Protein AF-A0A098LAW6-F1 (afdb_monomer_lite)

Secondary structure (DSSP, 8-state):
--HHHHHHH-TT--HHHHHHHHHHHHHHHH-SGGGHHHHTS-HHHHHHHHTSS--SS-PPPPP-PPP-S-HHHHHHHHHHHHT-

Foldseek 3Di:
DDVVVVCVVPVPDDPVVLVVVVVLLVDLCVADPVNPPSSPDPNVSSVVVLQDPDDPRDHDDHDDDDDDPDPVVVVVVCCVVPPD

Sequence (84 aa):
MNQERLKAFCKDIDIPELEKRLRAFERICEGGKQAGPIGGLPLSGRFRWLTANRSTIVQTSAVHPGLCNDASETLRRLMAELVL

Radius of gyration: 17.81 Å; chains: 1; bounding box: 34×22×50 Å

Organism: NCBI:txid153721

pLDDT: mean 93.52, std 3.72, range [79.19, 97.38]

InterPro domains:
  IPR021398 Protein of unknown function DUF3037 [PF11236] (2-83)

Structure (mmCIF, N/CA/C/O backbone):
data_AF-A0A098LAW6-F1
#
_entry.id   AF-A0A098LAW6-F1
#
loop_
_atom_site.group_PDB
_atom_site.id
_atom_site.type_symbol
_atom_site.label_atom_id
_atom_site.label_alt_id
_atom_site.label_comp_id
_atom_site.label_asym_id
_atom_site.label_entity_id
_atom_site.label_seq_id
_atom_site.pdbx_PDB_ins_code
_atom_site.Cartn_x
_atom_site.Cartn_y
_atom_site.Cartn_z
_atom_site.occupancy
_atom_site.B_iso_or_equiv
_atom_site.auth_seq_id
_atom_site.auth_comp_id
_atom_site.auth_asym_id
_atom_site.auth_atom_id
_atom_site.pdbx_PDB_model_num
ATOM 1 N N . MET A 1 1 ? -5.926 10.752 9.477 1.00 85.25 1 MET A N 1
ATOM 2 C CA . MET A 1 1 ? -7.041 9.831 9.795 1.00 85.25 1 MET A CA 1
ATOM 3 C C . MET A 1 1 ? -8.046 10.569 10.667 1.00 85.25 1 MET A C 1
ATOM 5 O O . MET A 1 1 ? -7.617 11.226 11.604 1.00 85.25 1 MET A O 1
ATOM 9 N N . ASN A 1 2 ? -9.347 10.510 10.367 1.00 94.19 2 ASN A N 1
ATOM 10 C CA . ASN A 1 2 ? -10.372 11.149 11.202 1.00 94.19 2 ASN A CA 1
ATOM 11 C C . ASN A 1 2 ? -10.906 10.135 12.229 1.00 94.19 2 ASN A C 1
ATOM 13 O O . ASN A 1 2 ? -11.682 9.250 11.875 1.00 94.19 2 ASN A O 1
ATOM 17 N N . GLN A 1 3 ? -10.458 10.244 13.481 1.00 94.69 3 GLN A N 1
ATOM 18 C CA . GLN A 1 3 ? -10.802 9.283 14.534 1.00 94.69 3 GLN A CA 1
ATOM 19 C C . GLN A 1 3 ? -12.262 9.386 14.990 1.00 94.69 3 GLN A C 1
ATOM 21 O O . GLN A 1 3 ? -12.860 8.366 15.313 1.00 94.69 3 GLN A O 1
ATOM 26 N N . GLU A 1 4 ? -12.849 10.584 14.993 1.00 95.19 4 GLU A N 1
ATOM 27 C CA . GLU A 1 4 ? -14.251 10.789 15.383 1.00 95.19 4 GLU A CA 1
ATOM 28 C C . GLU A 1 4 ? -15.198 10.059 14.431 1.00 95.19 4 GLU A C 1
ATOM 30 O O . GLU A 1 4 ? -16.077 9.323 14.872 1.00 95.19 4 GLU A O 1
ATOM 35 N N . ARG A 1 5 ? -14.958 10.172 13.118 1.00 96.19 5 ARG A N 1
ATOM 36 C CA . ARG A 1 5 ? -15.732 9.448 12.100 1.00 96.19 5 ARG A CA 1
ATOM 37 C C . ARG A 1 5 ? -15.601 7.932 12.235 1.00 96.19 5 ARG A C 1
ATOM 39 O O . ARG A 1 5 ? -16.583 7.227 12.035 1.00 96.19 5 ARG A O 1
ATOM 46 N N . LEU A 1 6 ? -14.413 7.431 12.576 1.00 94.75 6 LEU A N 1
ATOM 47 C CA . LEU A 1 6 ? -14.198 5.998 12.799 1.00 94.75 6 LEU A CA 1
ATOM 48 C C . LEU A 1 6 ? -14.930 5.506 14.052 1.00 94.75 6 LEU A C 1
ATOM 50 O O . LEU A 1 6 ? -15.634 4.503 13.985 1.00 94.75 6 LEU A O 1
ATOM 54 N N . LYS A 1 7 ? -14.828 6.246 15.162 1.00 95.44 7 LYS A N 1
ATOM 55 C CA . LYS A 1 7 ? -15.521 5.932 16.421 1.00 95.44 7 LYS A CA 1
ATOM 56 C C . LYS A 1 7 ? -17.043 6.031 16.303 1.00 95.44 7 LYS A C 1
ATOM 58 O O . LYS A 1 7 ? -17.743 5.302 16.997 1.00 95.44 7 LYS A O 1
ATOM 63 N N . ALA A 1 8 ? -17.552 6.893 15.422 1.00 96.62 8 ALA A N 1
ATOM 64 C CA . ALA A 1 8 ? -18.978 6.970 15.114 1.00 96.62 8 ALA A CA 1
ATOM 65 C C . ALA A 1 8 ? -19.495 5.717 14.381 1.00 96.62 8 ALA A C 1
ATOM 67 O O . ALA A 1 8 ? -20.649 5.345 14.565 1.00 96.62 8 ALA A O 1
ATOM 68 N N . PHE A 1 9 ? -18.655 5.061 13.571 1.00 93.94 9 PHE A N 1
ATOM 69 C CA . PHE A 1 9 ? -18.994 3.804 12.897 1.00 93.94 9 PHE A CA 1
ATOM 70 C C . PHE A 1 9 ? -18.806 2.581 13.807 1.00 93.94 9 PHE A C 1
ATOM 72 O O . PHE A 1 9 ? -19.669 1.710 13.862 1.00 93.94 9 PHE A O 1
ATOM 79 N N . CYS A 1 10 ? -17.686 2.515 14.531 1.00 94.50 10 CYS A N 1
ATOM 80 C CA . CYS A 1 10 ? -17.377 1.443 15.471 1.00 94.50 10 CYS A CA 1
ATOM 81 C C . CYS A 1 10 ? -16.664 2.026 16.695 1.00 94.50 10 CYS A C 1
ATOM 83 O O . CYS A 1 10 ? -15.514 2.457 16.608 1.00 94.50 10 CYS A O 1
ATOM 85 N N . LYS A 1 11 ? -17.348 2.039 17.844 1.00 94.81 11 LYS A N 1
ATOM 86 C CA . LYS A 1 11 ? -16.836 2.645 19.083 1.00 94.81 11 LYS A CA 1
ATOM 87 C C . LYS A 1 11 ? -15.590 1.934 19.618 1.00 94.81 11 LYS A C 1
ATOM 89 O O . LYS A 1 11 ? -14.697 2.597 20.141 1.00 94.81 11 LYS A O 1
ATOM 94 N N . ASP A 1 12 ? -15.528 0.620 19.433 1.00 95.75 12 ASP A N 1
ATOM 95 C CA . ASP A 1 12 ? -14.475 -0.249 19.968 1.00 95.75 12 ASP A CA 1
ATOM 96 C C . ASP A 1 12 ? -13.320 -0.459 18.973 1.00 95.75 12 ASP A C 1
ATOM 98 O O . ASP A 1 12 ? -12.498 -1.359 19.139 1.00 95.75 12 ASP A O 1
ATOM 102 N N . ILE A 1 13 ? -13.247 0.356 17.913 1.00 94.50 13 ILE A N 1
ATOM 103 C CA . ILE A 1 13 ? -12.161 0.278 16.937 1.00 94.50 13 ILE A CA 1
ATOM 104 C C . ILE A 1 13 ? -10.805 0.584 17.593 1.00 94.50 13 ILE A C 1
ATOM 106 O O . ILE A 1 13 ? -10.605 1.632 18.213 1.00 94.50 13 ILE A O 1
ATOM 110 N N . ASP A 1 14 ? -9.840 -0.316 17.406 1.00 95.75 14 ASP A N 1
ATOM 111 C CA . ASP A 1 14 ? -8.462 -0.127 17.862 1.00 95.75 14 ASP A CA 1
ATOM 112 C C . ASP A 1 14 ? -7.722 0.837 16.920 1.00 95.75 14 ASP A C 1
ATOM 114 O O . ASP A 1 14 ? -7.168 0.461 15.881 1.00 95.75 14 ASP A O 1
ATOM 118 N N . ILE A 1 15 ? -7.763 2.122 17.276 1.00 95.44 15 ILE A N 1
ATOM 119 C CA . ILE A 1 15 ? -7.089 3.201 16.547 1.00 95.44 15 ILE A CA 1
ATOM 120 C C . ILE A 1 15 ? -5.566 2.971 16.473 1.00 95.44 15 ILE A C 1
ATOM 122 O O . ILE A 1 15 ? -5.039 3.032 15.359 1.00 95.44 15 ILE A O 1
ATOM 126 N N . PRO A 1 16 ? -4.842 2.685 17.578 1.00 96.00 16 PRO A N 1
ATOM 127 C CA . PRO A 1 16 ? -3.412 2.374 17.512 1.00 96.00 16 PRO A CA 1
ATOM 128 C C . PRO A 1 16 ? -3.056 1.245 16.539 1.00 96.00 16 PRO A C 1
ATOM 130 O O . PRO A 1 16 ? -2.075 1.351 15.798 1.00 96.00 16 PRO A O 1
ATOM 133 N N . GLU A 1 17 ? -3.830 0.161 16.517 1.00 95.44 17 GLU A N 1
ATOM 134 C CA . GLU A 1 17 ? -3.594 -0.955 15.598 1.00 95.44 17 GLU A CA 1
ATOM 135 C C . GLU A 1 17 ? -3.860 -0.564 14.137 1.00 95.44 17 GLU A C 1
ATOM 137 O O . GLU A 1 17 ? -3.080 -0.909 13.242 1.00 95.44 17 GLU A O 1
ATOM 142 N N . LEU A 1 18 ? -4.914 0.214 13.878 1.00 95.31 18 LEU A N 1
ATOM 143 C CA . LEU A 1 18 ? -5.194 0.741 12.543 1.00 95.31 18 LEU A CA 1
ATOM 144 C C . LEU A 1 18 ? -4.064 1.658 12.048 1.00 95.31 18 LEU A C 1
ATOM 146 O O . LEU A 1 18 ? -3.619 1.520 10.907 1.00 95.31 18 LEU A O 1
ATOM 150 N N . GLU A 1 19 ? -3.543 2.546 12.898 1.00 95.69 19 GLU A N 1
ATOM 151 C CA . GLU A 1 19 ? -2.405 3.407 12.551 1.00 95.69 19 GLU A CA 1
ATOM 152 C C . GLU A 1 19 ? -1.158 2.589 12.216 1.00 95.69 19 GLU A C 1
ATOM 154 O O . GLU A 1 19 ? -0.510 2.848 11.200 1.00 95.69 19 GLU A O 1
ATOM 159 N N . LYS A 1 20 ? -0.841 1.553 13.004 1.00 95.06 20 LYS A N 1
ATOM 160 C CA . LYS A 1 20 ? 0.290 0.653 12.714 1.00 95.06 20 LYS A CA 1
ATOM 161 C C . LYS A 1 20 ? 0.155 -0.011 11.345 1.00 95.06 20 LYS A C 1
ATOM 163 O O . LYS A 1 20 ? 1.150 -0.123 10.622 1.00 95.06 20 LYS A O 1
ATOM 168 N N . ARG A 1 21 ? -1.060 -0.428 10.972 1.00 93.94 21 ARG A N 1
ATOM 169 C CA . ARG A 1 21 ? -1.352 -1.014 9.654 1.00 93.94 21 ARG A CA 1
ATOM 170 C C . ARG A 1 21 ? -1.161 0.001 8.537 1.00 93.94 21 ARG A C 1
ATOM 172 O O . ARG A 1 21 ? -0.495 -0.322 7.559 1.00 93.94 21 ARG A O 1
ATOM 179 N N . LEU A 1 22 ? -1.654 1.227 8.697 1.00 94.31 22 LEU A N 1
ATOM 180 C CA . LEU A 1 22 ? -1.448 2.300 7.717 1.00 94.31 22 LEU A CA 1
ATOM 181 C C . LEU A 1 22 ? 0.043 2.644 7.551 1.00 94.31 22 LEU A C 1
ATOM 183 O O . LEU A 1 22 ? 0.535 2.714 6.427 1.00 94.31 22 LEU A O 1
ATOM 187 N N . ARG A 1 23 ? 0.807 2.729 8.647 1.00 95.31 23 ARG A N 1
ATOM 188 C CA . ARG A 1 23 ? 2.269 2.930 8.596 1.00 95.31 23 ARG A CA 1
ATOM 189 C C . ARG A 1 23 ? 3.010 1.782 7.908 1.00 95.31 23 ARG A C 1
ATOM 191 O O . ARG A 1 23 ? 4.089 1.987 7.359 1.00 95.31 23 ARG A O 1
ATOM 198 N N . ALA A 1 24 ? 2.474 0.560 7.919 1.00 93.94 24 ALA A N 1
ATOM 199 C CA . ALA A 1 24 ? 3.060 -0.537 7.150 1.00 93.94 24 ALA A CA 1
ATOM 200 C C . ALA A 1 24 ? 2.973 -0.286 5.635 1.00 93.94 24 ALA A C 1
ATOM 202 O O . ALA A 1 24 ? 3.935 -0.589 4.934 1.00 93.94 24 ALA A O 1
ATOM 203 N N . PHE A 1 25 ? 1.882 0.313 5.142 1.00 94.56 25 PHE A N 1
ATOM 204 C CA . PHE A 1 25 ? 1.763 0.703 3.733 1.00 94.56 25 PHE A CA 1
ATOM 205 C C . PHE A 1 25 ? 2.801 1.766 3.365 1.00 94.56 25 PHE A C 1
ATOM 207 O O . PHE A 1 25 ? 3.498 1.596 2.370 1.00 94.56 25 PHE A O 1
ATOM 214 N N . GLU A 1 26 ? 2.974 2.800 4.195 1.00 95.19 26 GLU A N 1
ATOM 215 C CA . GLU A 1 26 ? 4.001 3.835 3.988 1.00 95.19 26 GLU A CA 1
ATOM 216 C C . GLU A 1 26 ? 5.407 3.233 3.896 1.00 95.19 26 GLU A C 1
ATOM 218 O O . GLU A 1 26 ? 6.118 3.456 2.917 1.00 95.19 26 GLU A O 1
ATOM 223 N N . ARG A 1 27 ? 5.771 2.369 4.853 1.00 96.69 27 ARG A N 1
ATOM 224 C CA . ARG A 1 27 ? 7.068 1.678 4.833 1.00 96.69 27 ARG A CA 1
ATOM 225 C C . ARG A 1 27 ? 7.243 0.826 3.579 1.00 96.69 27 ARG A C 1
ATOM 227 O O . ARG A 1 27 ? 8.328 0.792 3.014 1.00 96.69 27 ARG A O 1
ATOM 234 N N . ILE A 1 28 ? 6.202 0.130 3.119 1.00 96.25 28 ILE A N 1
ATOM 235 C CA . ILE A 1 28 ? 6.272 -0.668 1.884 1.00 96.25 28 ILE A CA 1
ATOM 236 C C . ILE A 1 28 ? 6.454 0.229 0.651 1.00 96.25 28 ILE A C 1
ATOM 238 O O . ILE A 1 28 ? 7.174 -0.160 -0.271 1.00 96.25 28 ILE A O 1
ATOM 242 N N . CYS A 1 29 ? 5.862 1.425 0.628 1.00 94.69 29 CYS A N 1
ATOM 243 C CA . CYS A 1 29 ? 6.111 2.408 -0.426 1.00 94.69 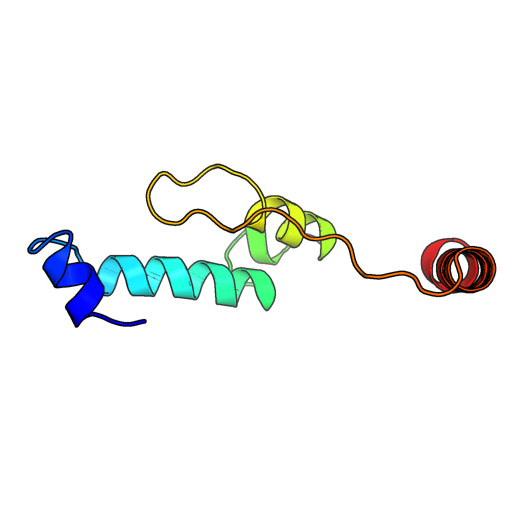29 CYS A CA 1
ATOM 244 C C . CYS A 1 29 ? 7.583 2.847 -0.441 1.00 94.69 29 CYS A C 1
ATOM 246 O O . CYS A 1 29 ? 8.219 2.773 -1.495 1.00 94.69 29 CYS A O 1
ATOM 248 N N . GLU A 1 30 ? 8.139 3.215 0.717 1.00 96.25 30 GLU A N 1
ATOM 249 C CA . GLU A 1 30 ? 9.555 3.590 0.881 1.00 96.25 30 GLU A CA 1
ATOM 250 C C . GLU A 1 30 ? 10.497 2.435 0.501 1.00 96.25 30 GLU A C 1
ATOM 252 O O . GLU A 1 30 ? 11.461 2.600 -0.251 1.00 96.25 30 GLU A O 1
ATOM 257 N N . GLY A 1 31 ? 10.166 1.224 0.946 1.00 96.19 31 GLY A N 1
ATOM 258 C CA . GLY A 1 31 ? 10.976 0.030 0.768 1.00 96.19 31 GLY A CA 1
ATOM 259 C C . GLY A 1 31 ? 12.064 -0.152 1.820 1.00 96.19 31 GLY A C 1
ATOM 260 O O . GLY A 1 31 ? 12.097 0.493 2.864 1.00 96.19 31 GLY A O 1
ATOM 261 N N . GLY A 1 32 ? 12.981 -1.078 1.538 1.00 95.94 32 GLY A N 1
ATOM 262 C CA . GLY A 1 32 ? 14.116 -1.357 2.412 1.00 95.94 32 GLY A CA 1
ATOM 263 C C . GLY A 1 32 ? 13.762 -2.213 3.631 1.00 95.94 32 GLY A C 1
ATOM 264 O O . GLY A 1 32 ? 12.661 -2.744 3.768 1.00 95.94 32 GLY A O 1
ATOM 265 N N . LYS A 1 33 ? 14.737 -2.380 4.531 1.00 95.25 33 LYS A N 1
ATOM 266 C CA . LYS A 1 33 ? 14.669 -3.368 5.625 1.00 95.25 33 LYS A CA 1
ATOM 267 C C . LYS A 1 33 ? 13.509 -3.129 6.601 1.00 95.25 33 LYS A C 1
ATOM 269 O O . LYS A 1 33 ? 12.982 -4.086 7.15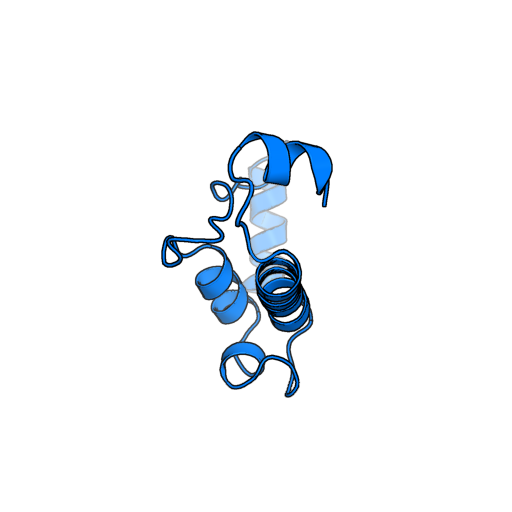8 1.00 95.25 33 LYS A O 1
ATOM 274 N N . GLN A 1 34 ? 13.091 -1.874 6.782 1.00 93.50 34 GLN A N 1
ATOM 275 C CA . GLN A 1 34 ? 12.019 -1.499 7.716 1.00 93.50 34 GLN A CA 1
ATOM 276 C C . GLN A 1 34 ? 10.627 -1.975 7.269 1.00 93.50 34 GLN A C 1
ATOM 278 O O . GLN A 1 34 ? 9.721 -2.086 8.092 1.00 93.50 34 GLN A O 1
ATOM 283 N N . ALA A 1 35 ? 10.453 -2.309 5.988 1.00 95.00 35 ALA A N 1
ATOM 284 C CA . ALA A 1 35 ? 9.220 -2.883 5.450 1.00 95.00 35 ALA A CA 1
ATOM 285 C C . ALA A 1 35 ? 9.212 -4.424 5.449 1.00 95.00 35 ALA A C 1
ATOM 287 O O . ALA A 1 35 ? 8.362 -5.052 4.810 1.00 95.00 35 ALA A O 1
ATOM 288 N N . GLY A 1 36 ? 10.165 -5.047 6.150 1.00 94.75 36 GLY A N 1
ATOM 289 C CA . GLY A 1 36 ? 10.315 -6.497 6.199 1.00 94.75 36 GLY A CA 1
ATOM 290 C C . GLY A 1 36 ? 10.632 -7.101 4.823 1.00 94.75 36 GLY A C 1
ATOM 291 O O . GLY A 1 36 ? 11.163 -6.410 3.950 1.00 94.75 36 GLY A O 1
ATOM 292 N N . PRO A 1 37 ? 10.288 -8.381 4.588 1.00 95.94 37 PRO A N 1
ATOM 293 C CA . PRO A 1 37 ? 10.594 -9.069 3.330 1.00 95.94 37 PRO A CA 1
ATOM 294 C C . PRO A 1 37 ? 10.030 -8.371 2.084 1.00 95.94 37 PRO A C 1
ATOM 296 O O . PRO A 1 37 ? 10.634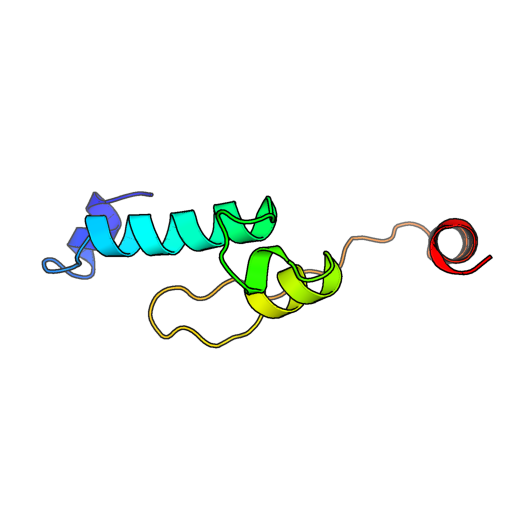 -8.410 1.017 1.00 95.94 37 PRO A O 1
ATOM 299 N N . ILE A 1 38 ? 8.889 -7.690 2.225 1.00 96.19 38 ILE A N 1
ATOM 300 C CA . ILE A 1 38 ? 8.215 -6.980 1.130 1.00 96.19 38 ILE A CA 1
ATOM 301 C C . ILE A 1 38 ? 9.049 -5.779 0.675 1.00 96.19 38 ILE A C 1
ATOM 303 O O . ILE A 1 38 ? 9.117 -5.490 -0.516 1.00 96.19 38 ILE A O 1
ATOM 307 N N . GLY A 1 39 ? 9.730 -5.104 1.605 1.00 96.94 39 GLY A N 1
ATOM 308 C CA . GLY A 1 39 ? 10.590 -3.961 1.305 1.00 96.94 39 GLY A CA 1
ATOM 309 C C . GLY A 1 39 ? 11.769 -4.275 0.389 1.00 96.94 39 GLY A C 1
ATOM 310 O O . GLY A 1 39 ? 12.257 -3.372 -0.290 1.00 96.94 39 GLY A O 1
ATOM 311 N N . GLY A 1 40 ? 12.199 -5.541 0.357 1.00 96.56 40 GLY A N 1
ATOM 312 C CA . GLY A 1 40 ? 13.255 -6.041 -0.524 1.00 96.56 40 GLY 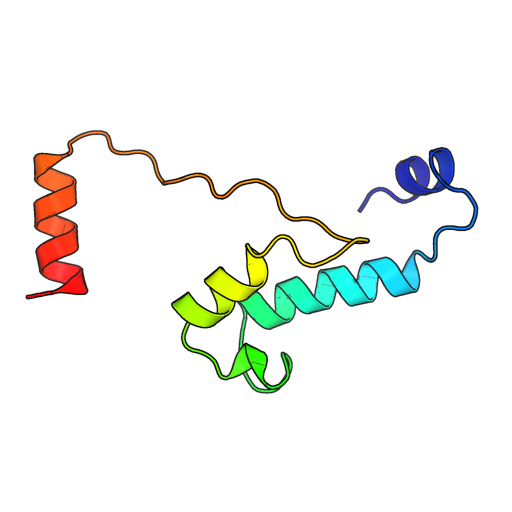A CA 1
ATOM 313 C C . GLY A 1 40 ? 12.788 -6.405 -1.936 1.00 96.56 40 GLY A C 1
ATOM 314 O O . GLY A 1 40 ? 13.620 -6.738 -2.775 1.00 96.56 40 GLY A O 1
ATOM 315 N N . LEU A 1 41 ? 11.482 -6.353 -2.222 1.00 97.38 41 LEU A N 1
ATOM 316 C CA . LEU A 1 41 ? 10.974 -6.586 -3.572 1.00 97.38 41 LEU A CA 1
ATOM 317 C C . LEU A 1 41 ? 11.284 -5.387 -4.489 1.00 97.38 41 LEU A C 1
ATOM 319 O O . LEU A 1 41 ? 11.321 -4.244 -4.014 1.00 97.38 41 LEU A O 1
ATOM 323 N N . PRO A 1 42 ? 11.413 -5.614 -5.812 1.00 96.00 42 PRO A N 1
ATOM 324 C CA . PRO A 1 42 ? 11.396 -4.538 -6.798 1.00 96.00 42 PRO A CA 1
ATOM 325 C C . PRO A 1 42 ? 10.141 -3.672 -6.655 1.00 96.00 42 PRO A C 1
ATOM 327 O O . PRO A 1 42 ? 9.104 -4.145 -6.180 1.00 96.00 42 PRO A O 1
ATOM 330 N N . LEU A 1 43 ? 10.206 -2.425 -7.131 1.00 94.81 43 LEU A N 1
ATOM 331 C CA . LEU A 1 43 ? 9.099 -1.465 -7.040 1.00 94.81 43 LEU A CA 1
ATOM 332 C C . LEU A 1 43 ? 7.765 -2.052 -7.537 1.00 94.81 43 LEU A C 1
ATOM 334 O O . LEU A 1 43 ? 6.749 -1.938 -6.855 1.00 94.81 43 LEU A O 1
ATOM 338 N N . SER A 1 44 ? 7.780 -2.754 -8.673 1.00 94.12 44 SER A N 1
ATOM 339 C CA . SER A 1 44 ? 6.602 -3.427 -9.239 1.00 94.12 44 SER A CA 1
ATOM 340 C C . SER A 1 44 ? 6.032 -4.520 -8.325 1.00 94.12 44 SER A C 1
ATOM 342 O O . SER A 1 44 ? 4.815 -4.661 -8.206 1.00 94.12 44 SER A O 1
ATOM 344 N N . GLY A 1 45 ? 6.894 -5.265 -7.628 1.00 96.56 45 GLY A N 1
ATOM 345 C CA . GLY A 1 45 ? 6.501 -6.283 -6.654 1.00 96.56 45 GLY A CA 1
ATOM 346 C C . GLY A 1 45 ? 5.856 -5.678 -5.409 1.00 96.56 45 GLY A C 1
ATOM 347 O O . GLY A 1 45 ? 4.829 -6.180 -4.948 1.00 96.56 45 GLY A O 1
ATOM 348 N N . ARG A 1 46 ? 6.403 -4.563 -4.905 1.00 96.62 46 ARG A N 1
ATOM 349 C CA . ARG A 1 46 ? 5.805 -3.810 -3.788 1.00 96.62 46 ARG A CA 1
ATOM 350 C C . ARG A 1 46 ? 4.462 -3.207 -4.180 1.00 96.62 46 ARG A C 1
ATOM 352 O O . ARG A 1 46 ? 3.492 -3.359 -3.446 1.00 96.62 46 ARG A O 1
ATOM 359 N N . PHE A 1 47 ? 4.377 -2.603 -5.364 1.00 94.81 47 PHE A N 1
ATOM 360 C CA . PHE A 1 47 ? 3.127 -2.055 -5.885 1.00 94.81 47 PHE A CA 1
ATOM 361 C C . PHE A 1 47 ? 2.045 -3.132 -6.020 1.00 94.81 47 PHE A C 1
ATOM 363 O O . PHE A 1 47 ? 0.941 -2.955 -5.516 1.00 94.81 47 PHE A O 1
ATOM 370 N N . ARG A 1 48 ? 2.373 -4.293 -6.604 1.00 93.94 48 ARG A N 1
ATOM 371 C CA . ARG A 1 48 ? 1.431 -5.419 -6.714 1.00 93.94 48 ARG A CA 1
ATOM 372 C C . ARG A 1 48 ? 0.977 -5.946 -5.352 1.00 93.94 48 ARG A C 1
ATOM 374 O O . ARG A 1 48 ? -0.150 -6.409 -5.215 1.00 93.94 48 ARG A O 1
ATOM 381 N N . TRP A 1 49 ? 1.841 -5.886 -4.341 1.00 94.19 49 TRP A N 1
ATOM 382 C CA . TRP A 1 49 ? 1.473 -6.235 -2.972 1.00 94.19 49 TRP A CA 1
ATOM 383 C C . TRP A 1 49 ? 0.467 -5.235 -2.382 1.00 94.19 49 TRP A C 1
ATOM 385 O O . TRP A 1 49 ? -0.508 -5.665 -1.767 1.00 94.19 49 TRP A O 1
ATOM 395 N N . LEU A 1 50 ? 0.692 -3.929 -2.585 1.00 93.75 50 LEU A N 1
ATOM 396 C CA . LEU A 1 50 ? -0.141 -2.832 -2.062 1.00 93.75 50 LEU A CA 1
ATOM 397 C C . LEU A 1 50 ? -1.546 -2.804 -2.677 1.00 93.75 50 LEU A C 1
ATOM 399 O O . LEU A 1 50 ? -2.504 -2.407 -2.016 1.00 93.75 50 LEU A O 1
ATOM 403 N N . THR A 1 51 ? -1.671 -3.219 -3.936 1.00 92.81 51 THR A N 1
ATOM 404 C CA . THR A 1 51 ? -2.932 -3.193 -4.693 1.00 92.81 51 THR A CA 1
ATOM 405 C C . THR A 1 51 ? -3.719 -4.501 -4.612 1.00 92.81 51 THR A C 1
ATOM 407 O O . THR A 1 51 ? -4.807 -4.606 -5.173 1.00 92.81 51 THR A O 1
ATOM 410 N N . ALA A 1 52 ? -3.199 -5.513 -3.913 1.00 91.62 52 ALA A N 1
ATOM 411 C CA . ALA A 1 52 ? -3.904 -6.773 -3.727 1.00 91.62 52 ALA A CA 1
ATOM 412 C C . ALA A 1 52 ? -5.076 -6.620 -2.738 1.00 91.62 52 ALA A C 1
ATOM 414 O O . ALA A 1 52 ? -4.902 -6.142 -1.617 1.00 91.62 52 ALA A O 1
ATOM 415 N N . ASN A 1 53 ? -6.255 -7.132 -3.103 1.00 87.38 53 ASN A N 1
ATOM 416 C CA . ASN A 1 53 ? -7.445 -7.173 -2.242 1.00 87.38 53 ASN A CA 1
ATOM 417 C C . ASN A 1 53 ? -7.346 -8.295 -1.197 1.00 87.38 53 ASN A C 1
ATOM 419 O O . ASN A 1 53 ? -8.005 -9.325 -1.293 1.00 87.38 53 ASN A O 1
ATOM 423 N N . ARG A 1 54 ? -6.466 -8.111 -0.215 1.00 82.69 54 ARG A N 1
ATOM 424 C CA . ARG A 1 54 ? -6.033 -9.167 0.722 1.00 82.69 54 ARG A CA 1
ATOM 425 C C . ARG A 1 54 ? -6.326 -8.887 2.191 1.00 82.69 54 ARG A C 1
ATOM 427 O O . ARG A 1 54 ? -6.210 -9.785 3.017 1.00 82.69 54 ARG A O 1
ATOM 434 N N . SER A 1 55 ? -6.614 -7.635 2.538 1.00 87.00 55 SER A N 1
ATOM 435 C CA . SER A 1 55 ? -6.916 -7.240 3.911 1.00 87.00 55 SER A CA 1
ATOM 436 C C . SER A 1 55 ? -8.417 -7.075 4.078 1.00 87.00 55 SER A C 1
ATOM 438 O O . SER A 1 55 ? -9.063 -6.428 3.262 1.00 87.00 55 SER A O 1
ATOM 440 N N . THR A 1 56 ? -8.949 -7.614 5.169 1.00 89.25 56 THR A N 1
ATOM 441 C CA . THR A 1 56 ? -10.323 -7.371 5.624 1.00 89.25 56 THR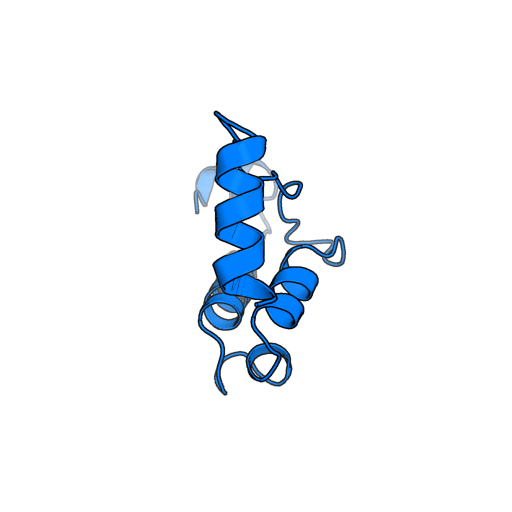 A CA 1
ATOM 442 C C . THR A 1 56 ? -10.441 -6.119 6.501 1.00 89.25 56 THR A C 1
ATOM 444 O O . THR A 1 56 ? -11.534 -5.793 6.945 1.00 89.25 56 THR A O 1
ATOM 447 N N . ILE A 1 57 ? -9.322 -5.428 6.767 1.00 90.06 57 ILE A N 1
ATOM 448 C CA . ILE A 1 57 ? -9.259 -4.247 7.644 1.00 90.06 57 ILE A CA 1
ATOM 449 C C . ILE A 1 57 ? -8.967 -2.984 6.828 1.00 90.06 57 ILE A C 1
ATOM 451 O O . ILE A 1 57 ? -9.689 -2.000 6.942 1.00 90.06 57 ILE A O 1
ATOM 455 N N . VAL A 1 58 ? -7.911 -2.998 6.005 1.00 90.94 58 VAL A N 1
ATOM 456 C CA . VAL A 1 58 ? -7.507 -1.849 5.177 1.00 90.94 58 VAL A CA 1
ATOM 457 C C . VAL A 1 58 ? -7.497 -2.262 3.714 1.00 90.94 58 VAL A C 1
ATOM 459 O O . VAL A 1 58 ? -6.564 -2.923 3.261 1.00 90.94 58 VAL A O 1
ATOM 462 N N . GLN A 1 59 ? -8.521 -1.858 2.970 1.00 90.31 59 GLN A N 1
ATOM 463 C CA . GLN A 1 59 ? -8.577 -2.050 1.523 1.00 90.31 59 GLN A CA 1
ATOM 464 C C . GLN A 1 59 ? -8.149 -0.773 0.803 1.00 90.31 59 GLN A C 1
ATOM 466 O O . GLN A 1 59 ? -8.603 0.323 1.135 1.00 90.31 59 GLN A O 1
ATOM 471 N N . THR A 1 60 ? -7.259 -0.917 -0.175 1.00 90.44 60 THR A N 1
ATOM 472 C CA . THR A 1 60 ? -6.898 0.165 -1.089 1.00 90.44 60 THR A CA 1
ATOM 473 C C . THR A 1 60 ? -7.997 0.365 -2.128 1.00 90.44 60 THR A C 1
ATOM 475 O O . THR A 1 60 ? -8.805 -0.527 -2.391 1.00 90.44 60 THR A O 1
ATOM 478 N N . SER A 1 61 ? -8.057 1.564 -2.706 1.00 89.12 61 SER A N 1
ATOM 479 C CA . SER A 1 61 ? -8.933 1.824 -3.845 1.00 89.12 61 SER A CA 1
ATOM 480 C C . SER A 1 61 ? -8.492 1.016 -5.066 1.00 89.12 61 SER A C 1
ATOM 482 O O . SER A 1 61 ? -7.369 0.508 -5.126 1.00 89.12 61 SER A O 1
ATOM 484 N N . ALA A 1 62 ? -9.359 0.957 -6.080 1.00 89.62 62 ALA A N 1
ATOM 485 C CA . ALA A 1 62 ? -8.980 0.427 -7.381 1.00 89.62 62 ALA A CA 1
ATOM 486 C C . ALA A 1 62 ? -7.720 1.130 -7.915 1.00 89.62 62 ALA A C 1
ATOM 488 O O . ALA A 1 62 ? -7.477 2.312 -7.653 1.00 89.62 62 ALA A O 1
ATOM 489 N N . VAL A 1 63 ? -6.919 0.390 -8.682 1.00 90.94 63 VAL A N 1
ATOM 490 C CA . VAL A 1 63 ? -5.787 0.977 -9.396 1.00 90.94 63 VAL A CA 1
ATOM 491 C C . VAL A 1 63 ? -6.339 1.854 -10.507 1.00 90.94 63 VAL A C 1
ATOM 493 O O . VAL A 1 63 ? -7.022 1.368 -11.406 1.00 90.94 63 VAL A O 1
ATOM 496 N N . HIS A 1 64 ? -6.026 3.142 -10.446 1.00 86.31 64 HIS A N 1
ATOM 497 C CA . HIS A 1 64 ? -6.373 4.083 -11.496 1.00 86.31 64 HIS A CA 1
ATOM 498 C C . HIS A 1 64 ? -5.191 4.189 -12.466 1.00 86.31 64 HIS A C 1
ATOM 500 O O . HIS A 1 64 ? -4.122 4.651 -12.055 1.00 86.31 64 HIS A O 1
ATOM 506 N N . PRO A 1 65 ? -5.330 3.733 -13.726 1.00 79.19 65 PRO A N 1
ATOM 507 C CA . PRO A 1 65 ? -4.301 3.960 -14.729 1.00 79.19 65 PRO A CA 1
ATOM 508 C C . PRO A 1 65 ? -4.151 5.465 -14.983 1.00 79.19 65 PRO A C 1
ATOM 510 O O . PRO A 1 65 ? -5.112 6.228 -14.865 1.00 79.19 65 PRO A O 1
ATOM 513 N N . GLY A 1 66 ? -2.926 5.890 -15.299 1.00 80.94 66 GLY A N 1
ATOM 514 C CA . GLY A 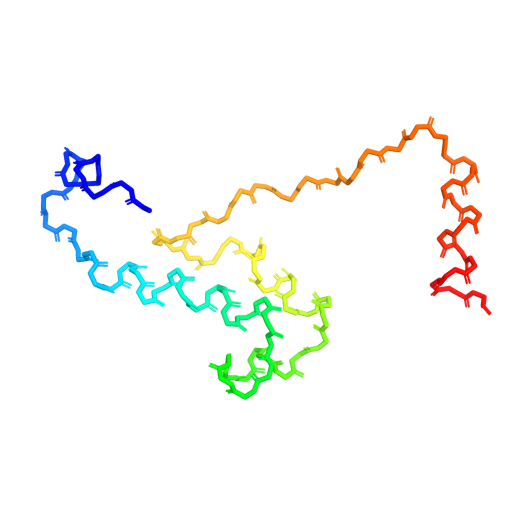1 66 ? -2.632 7.287 -15.610 1.00 80.94 66 GLY A CA 1
ATOM 515 C C . GLY A 1 66 ? -3.421 7.793 -16.822 1.00 80.94 66 GLY A C 1
ATOM 516 O O . GLY A 1 66 ? -3.872 7.015 -17.661 1.00 80.94 66 GLY A O 1
ATOM 517 N N . LEU A 1 67 ? -3.573 9.113 -16.916 1.00 86.75 67 LEU A N 1
ATOM 518 C CA . LEU A 1 67 ? -4.186 9.764 -18.073 1.00 86.75 67 LEU A CA 1
ATOM 519 C C . LEU A 1 67 ? -3.184 9.833 -19.235 1.00 86.75 67 LEU A C 1
ATOM 521 O O . LEU A 1 67 ? -1.987 10.031 -19.023 1.00 86.75 67 LEU A O 1
ATOM 525 N N . CYS A 1 68 ? -3.681 9.694 -20.463 1.00 90.50 68 CYS A N 1
ATOM 526 C CA . CYS A 1 68 ? -2.890 9.786 -21.686 1.00 90.50 68 CYS A CA 1
ATOM 527 C C . CYS A 1 68 ? -3.564 10.773 -22.645 1.00 90.50 68 CYS A C 1
ATOM 529 O O . CYS A 1 68 ? -4.698 10.545 -23.059 1.00 90.50 68 CYS A O 1
ATOM 531 N N . ASN A 1 69 ? -2.870 11.867 -22.969 1.00 93.50 69 ASN A N 1
ATOM 532 C CA . ASN A 1 69 ? -3.383 12.889 -23.886 1.00 93.50 69 ASN A CA 1
ATOM 533 C C . ASN A 1 69 ? -3.098 12.528 -25.352 1.00 93.50 69 ASN A C 1
ATOM 535 O O . ASN A 1 69 ? -3.983 12.648 -26.191 1.00 93.50 69 ASN A O 1
ATOM 539 N N . ASP A 1 70 ? -1.884 12.048 -25.646 1.00 96.75 70 ASP A N 1
ATOM 540 C CA . ASP A 1 70 ? -1.482 11.535 -26.960 1.00 96.75 70 ASP A CA 1
ATOM 541 C C . ASP A 1 70 ? -0.876 10.133 -26.803 1.00 96.75 70 ASP A C 1
ATOM 543 O O . ASP A 1 70 ? 0.185 9.946 -26.190 1.00 96.75 70 ASP A O 1
ATOM 547 N N . ALA A 1 71 ? -1.563 9.134 -27.357 1.00 94.75 71 ALA A N 1
ATOM 548 C CA . ALA A 1 71 ? -1.157 7.735 -27.270 1.00 94.75 71 ALA A CA 1
ATOM 549 C C . ALA A 1 71 ? 0.145 7.443 -28.030 1.00 94.75 71 ALA A C 1
ATOM 551 O O . ALA A 1 71 ? 0.960 6.646 -27.565 1.00 94.75 71 ALA A O 1
ATOM 552 N N . SER A 1 72 ? 0.368 8.099 -29.171 1.00 97.25 72 SER A N 1
ATOM 553 C CA . SER A 1 72 ? 1.537 7.860 -30.023 1.00 97.25 72 SER A CA 1
ATOM 554 C C . SER A 1 72 ? 2.803 8.444 -29.409 1.00 97.25 72 SER A C 1
ATOM 556 O O . SER A 1 72 ? 3.866 7.824 -29.450 1.00 97.25 72 SER A O 1
ATOM 558 N N . GLU A 1 73 ? 2.711 9.640 -28.828 1.00 96.75 73 GLU A N 1
ATOM 559 C CA . GLU A 1 73 ? 3.811 10.237 -28.071 1.00 96.75 73 GLU A CA 1
ATOM 560 C C . GLU A 1 73 ? 4.128 9.417 -26.816 1.00 96.75 73 GLU A C 1
ATOM 562 O O . GLU A 1 73 ? 5.284 9.048 -26.593 1.00 96.75 73 GLU A O 1
ATOM 567 N N . THR A 1 74 ? 3.097 9.061 -26.042 1.00 95.00 74 THR A N 1
ATOM 568 C CA . THR A 1 74 ? 3.262 8.297 -24.799 1.00 95.00 74 THR A CA 1
ATOM 569 C C . THR A 1 74 ? 3.907 6.938 -25.064 1.00 95.00 74 THR A C 1
ATOM 571 O O . THR A 1 74 ? 4.832 6.554 -24.351 1.00 95.00 74 THR A O 1
ATOM 574 N N . LEU A 1 75 ? 3.479 6.226 -26.113 1.00 94.88 75 LEU A N 1
ATOM 575 C CA . LEU A 1 75 ? 4.055 4.935 -26.481 1.00 94.88 75 LEU A CA 1
ATOM 576 C C . LEU A 1 75 ? 5.535 5.053 -26.863 1.00 94.88 75 LEU A C 1
ATOM 578 O O . LEU A 1 75 ? 6.347 4.266 -26.380 1.00 94.88 75 LEU A O 1
ATOM 582 N N . ARG A 1 76 ? 5.899 6.041 -27.696 1.00 96.81 76 ARG A N 1
ATOM 583 C CA . ARG A 1 76 ? 7.301 6.266 -28.087 1.00 96.81 76 ARG A CA 1
ATOM 584 C C . ARG A 1 76 ? 8.184 6.536 -26.871 1.00 96.81 76 ARG A C 1
ATOM 586 O O . ARG A 1 76 ? 9.253 5.940 -26.771 1.00 96.81 76 ARG A O 1
ATOM 593 N N . ARG A 1 77 ? 7.724 7.377 -25.937 1.00 95.31 77 ARG A N 1
ATOM 594 C CA . ARG A 1 77 ? 8.444 7.659 -24.686 1.00 95.31 77 ARG A CA 1
ATOM 595 C C . ARG A 1 77 ? 8.634 6.392 -23.851 1.00 95.31 77 ARG A C 1
ATOM 597 O O . ARG A 1 77 ? 9.754 6.082 -23.472 1.00 95.31 77 ARG A O 1
ATOM 604 N N . LEU A 1 78 ? 7.561 5.640 -23.603 1.00 94.00 78 LEU A N 1
ATOM 605 C CA . LEU A 1 78 ? 7.624 4.436 -22.768 1.00 94.00 78 LEU A CA 1
ATOM 606 C C . LEU A 1 78 ? 8.520 3.347 -23.371 1.00 94.00 78 LEU A C 1
ATOM 608 O O . LEU A 1 78 ? 9.251 2.695 -22.632 1.00 94.00 78 LEU A O 1
ATOM 612 N N . MET A 1 79 ? 8.504 3.163 -24.696 1.00 96.81 79 MET A N 1
ATOM 613 C CA . MET A 1 79 ? 9.417 2.232 -25.371 1.00 96.81 79 MET A CA 1
ATOM 614 C C . MET A 1 79 ? 10.882 2.639 -25.192 1.00 96.81 79 MET A C 1
ATOM 616 O O . MET A 1 79 ? 11.715 1.774 -24.945 1.00 96.81 79 MET A O 1
ATOM 620 N N . ALA A 1 80 ? 11.188 3.937 -25.280 1.00 96.94 80 ALA A N 1
ATOM 621 C CA . ALA A 1 80 ? 12.539 4.450 -25.064 1.00 96.94 80 ALA A CA 1
ATOM 622 C C . ALA A 1 80 ? 13.001 4.364 -23.597 1.00 96.94 80 ALA A C 1
ATOM 624 O O . ALA A 1 80 ? 14.187 4.229 -23.345 1.00 96.94 80 ALA A O 1
ATOM 625 N N . GLU A 1 81 ? 12.090 4.468 -22.627 1.00 94.75 81 GLU A N 1
ATOM 626 C CA . GLU A 1 81 ? 12.437 4.447 -21.197 1.00 94.75 81 GLU A CA 1
ATOM 627 C C . GLU A 1 81 ? 12.504 3.034 -20.599 1.00 94.75 81 GLU A C 1
ATOM 629 O O . GLU A 1 81 ? 13.212 2.816 -19.617 1.00 94.75 81 GLU A O 1
ATOM 634 N N . LEU A 1 82 ? 11.721 2.088 -21.131 1.00 91.62 82 LEU A N 1
ATOM 635 C CA . LEU A 1 82 ? 11.479 0.791 -20.486 1.00 91.62 82 LEU A CA 1
ATOM 636 C C . LEU A 1 82 ? 11.914 -0.423 -21.319 1.00 91.62 82 LEU A C 1
ATOM 638 O O . LEU A 1 82 ? 11.860 -1.538 -20.796 1.00 91.62 82 LEU A O 1
ATOM 642 N N . VAL A 1 83 ? 12.281 -0.246 -22.594 1.00 93.75 83 VAL A N 1
ATOM 643 C CA . VAL A 1 83 ? 12.597 -1.362 -23.508 1.00 93.75 83 VAL A CA 1
ATOM 644 C C . VAL A 1 83 ? 13.895 -1.152 -24.289 1.00 93.75 83 VAL A C 1
ATOM 646 O O . VAL A 1 83 ? 14.732 -2.054 -24.273 1.00 93.75 83 VAL A O 1
ATOM 649 N N . LEU A 1 84 ? 14.016 -0.035 -25.016 1.00 86.56 84 LEU A N 1
ATOM 650 C CA . LEU A 1 84 ? 15.187 0.302 -25.842 1.00 86.56 84 LEU A CA 1
ATOM 651 C C . LEU A 1 84 ? 16.363 0.771 -24.981 1.00 86.56 84 LEU A C 1
ATOM 653 O O . LEU A 1 84 ? 17.508 0.454 -25.372 1.00 86.56 84 LEU A O 1
#